Protein AF-A0A7C4GP57-F1 (afdb_monomer)

Mean predicted aligned error: 3.42 Å

Foldseek 3Di:
DDDDPWKDKFKFFWDDDPQVQLVQLPDVLQQVLCCVQVVARWDSGWTKTFTDPVRLCVLVVQVPDPARKRDDDPPAFIKGWWWKDKQNHFTWIWIGTPDPPDDSRMIIITGNDDCCVVVVDDGGDMIMMMTTD

Solvent-accessible surface area (backbone atoms only — not comparable to full-atom values): 7345 Å² total; per-residue (Å²): 116,66,76,52,104,55,36,44,53,40,45,23,28,28,45,87,74,93,59,59,55,28,55,53,47,61,35,69,74,50,36,51,48,39,32,72,75,72,70,44,64,59,32,80,36,52,51,37,26,41,40,38,82,86,38,30,66,50,49,59,54,58,70,75,42,84,64,45,75,44,84,54,58,94,97,52,63,40,34,37,32,29,52,24,29,44,71,86,73,45,66,35,28,38,46,46,69,62,47,89,89,57,67,66,42,58,48,33,34,38,23,64,52,60,62,44,75,77,68,71,57,52,72,67,42,76,49,47,38,41,36,42,104

Secondary structure (DSSP, 8-state):
--EETTEEEEEEEEE---SHHHHHHHSHHHHHHHHHHHSS---SS-EEEEEPGGGTHHHHHHHHS--EEEPPPTT---EEEEEEEETTTEEEEEEEE--TT--TTEEEEE-SS-HHHHHT--TT-EEEEEEE-

Sequence (133 aa):
MQLTENQVIVKGRVFSGEGKGRLFVNIPWAMKQFVEKLGFKPYPGTLNIRLLPEHRVTVEILENHRGIEIVPKEGFYPGKCFKATVSGRIKGAVVIPRVPSYPKDILEIIAPVNLRETLGLKDGDEIEITVLL

Nearest PDB structures (foldseek):
  5trd-assembly1_B  TM=9.066E-01  e=5.822E-12  Thermoplasma acidophilum DSM 1728
  2vbu-assembly1_A  TM=8.412E-01  e=3.126E-11  Methanocaldococcus jannaschii
  2oyn-assembly1_A-2  TM=8.264E-01  e=4.242E-10  Methanocaldococcus jannaschii DSM 2661
  4tko-assembly1_B  TM=3.450E-01  e=1.386E+00  Aquifex aeolicus VF5
  7oqy-assembly1_G  TM=2.286E-01  e=3.502E+00  Sulfolobus acidocaldarius DSM 639

pLDDT: mean 93.79, std 8.11, range [51.94, 98.62]

Radius of gyration: 13.61 Å; Cα contacts (8 Å, |Δi|>4): 269; chains: 1; bounding box: 36×27×35 Å

Structure (mmCIF, N/CA/C/O backbone):
data_AF-A0A7C4GP57-F1
#
_entry.id   AF-A0A7C4GP57-F1
#
loop_
_atom_site.group_PDB
_atom_site.id
_atom_site.type_symbol
_atom_site.label_atom_id
_atom_site.label_alt_id
_atom_site.label_comp_id
_atom_site.label_asym_id
_atom_site.label_entity_id
_atom_site.label_seq_id
_atom_site.pdbx_PDB_ins_code
_atom_site.Cartn_x
_atom_site.Cartn_y
_atom_site.Cartn_z
_atom_site.occupancy
_atom_site.B_iso_or_equiv
_atom_site.auth_seq_id
_atom_site.auth_comp_id
_atom_site.auth_asym_id
_atom_site.auth_atom_id
_atom_site.pdbx_PDB_model_num
ATOM 1 N N . MET A 1 1 ? -3.654 4.523 18.383 1.00 57.50 1 MET A N 1
ATOM 2 C CA . MET A 1 1 ? -3.333 3.331 17.567 1.00 57.50 1 MET A CA 1
ATOM 3 C C . MET A 1 1 ? -3.297 2.115 18.481 1.00 57.50 1 MET A C 1
ATOM 5 O O . MET A 1 1 ? -2.588 2.164 19.477 1.00 57.50 1 MET A O 1
ATOM 9 N N . GLN A 1 2 ? -4.077 1.071 18.193 1.00 51.94 2 GLN A N 1
ATOM 10 C CA . GLN A 1 2 ? -3.939 -0.216 18.882 1.00 51.94 2 GLN A CA 1
ATOM 11 C C . GLN A 1 2 ? -2.847 -1.023 18.175 1.00 51.94 2 GLN A C 1
ATOM 13 O O . GLN A 1 2 ? -2.947 -1.278 16.975 1.00 51.94 2 GLN A O 1
ATOM 18 N N . LEU A 1 3 ? -1.795 -1.365 18.915 1.00 53.06 3 LEU A N 1
ATOM 19 C CA . LEU A 1 3 ? -0.787 -2.337 18.512 1.00 53.06 3 LEU A CA 1
ATOM 20 C C . LEU A 1 3 ? -1.219 -3.683 19.098 1.00 53.06 3 LEU A C 1
ATOM 22 O O . LEU A 1 3 ? -1.425 -3.795 20.302 1.00 53.06 3 LEU A O 1
ATOM 26 N N . THR A 1 4 ? -1.375 -4.689 18.250 1.00 57.47 4 THR A N 1
ATOM 27 C CA . THR A 1 4 ? -1.372 -6.098 18.684 1.00 57.47 4 THR A CA 1
ATOM 28 C C . THR A 1 4 ? -0.135 -6.727 18.059 1.00 57.47 4 THR A C 1
ATOM 30 O O . THR A 1 4 ? 0.317 -6.207 17.042 1.00 57.47 4 THR A O 1
ATOM 33 N N . GLU A 1 5 ? 0.434 -7.775 18.656 1.00 66.81 5 GLU A N 1
ATOM 34 C CA . GLU A 1 5 ? 1.831 -8.208 18.439 1.00 66.81 5 GLU A CA 1
ATOM 35 C C . GLU A 1 5 ? 2.308 -8.310 16.970 1.00 66.81 5 GLU A C 1
ATOM 37 O O . GLU A 1 5 ? 3.505 -8.195 16.750 1.00 66.81 5 GLU A O 1
ATOM 42 N N . ASN A 1 6 ? 1.417 -8.410 15.967 1.00 86.38 6 ASN A N 1
ATOM 43 C CA . ASN A 1 6 ? 1.767 -8.445 14.537 1.00 86.38 6 ASN A CA 1
ATOM 44 C C . ASN A 1 6 ? 0.965 -7.499 13.607 1.00 86.38 6 ASN A C 1
ATOM 46 O O . ASN A 1 6 ? 0.992 -7.686 12.392 1.00 86.38 6 ASN A O 1
ATOM 50 N N . GLN A 1 7 ? 0.210 -6.510 14.101 1.00 92.94 7 GLN A N 1
ATOM 51 C CA . GLN A 1 7 ? -0.547 -5.605 13.212 1.00 92.94 7 GLN A CA 1
ATOM 52 C C . GLN A 1 7 ? -0.766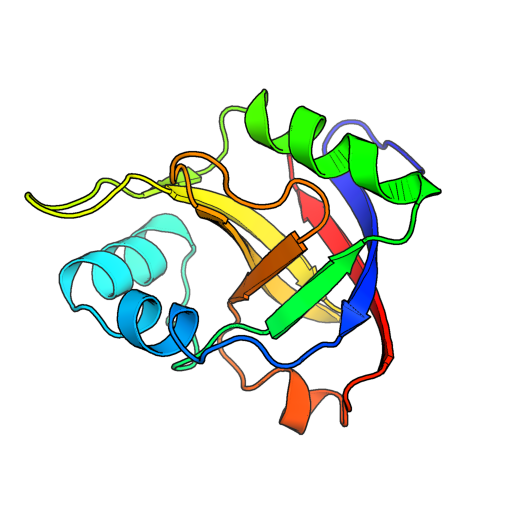 -4.203 13.784 1.00 92.94 7 GLN A C 1
ATOM 54 O O . GLN A 1 7 ? -0.826 -3.997 14.999 1.00 92.94 7 GLN A O 1
ATOM 59 N N . VAL A 1 8 ? -0.976 -3.253 12.873 1.00 95.19 8 VAL A N 1
ATOM 60 C CA . VAL A 1 8 ? -1.327 -1.860 13.164 1.00 95.19 8 VAL A CA 1
ATOM 61 C C . VAL A 1 8 ? -2.627 -1.483 12.467 1.00 95.19 8 VAL A C 1
ATOM 63 O O . VAL A 1 8 ? -2.869 -1.863 11.322 1.00 95.19 8 VAL A O 1
ATOM 66 N N . ILE A 1 9 ? -3.471 -0.717 13.152 1.00 96.25 9 ILE A N 1
ATOM 67 C CA . ILE A 1 9 ? -4.703 -0.169 12.576 1.00 96.25 9 ILE A CA 1
ATOM 68 C C . ILE A 1 9 ? -4.504 1.321 12.332 1.00 96.25 9 ILE A C 1
ATOM 70 O O . ILE A 1 9 ? -4.130 2.068 13.246 1.00 96.25 9 ILE A O 1
ATOM 74 N N . VAL A 1 10 ? -4.774 1.747 11.101 1.00 96.75 10 VAL A N 1
ATOM 75 C CA . VAL A 1 10 ? -4.698 3.146 10.689 1.00 96.75 10 VAL A CA 1
ATOM 76 C C . VAL A 1 10 ? -6.003 3.636 10.111 1.00 96.75 10 VAL A C 1
ATOM 78 O O . VAL A 1 10 ? -6.735 2.886 9.469 1.00 96.75 10 VAL A O 1
ATOM 81 N N . LYS A 1 11 ? -6.243 4.930 10.295 1.00 98.12 11 LYS A N 1
ATOM 82 C CA . LYS A 1 11 ? -7.317 5.653 9.634 1.00 98.12 11 LYS A CA 1
ATOM 83 C C . LYS A 1 11 ? -6.756 6.782 8.791 1.00 98.12 11 LYS A C 1
ATOM 85 O O . LYS A 1 11 ? -5.763 7.422 9.149 1.00 98.12 11 LYS A O 1
ATOM 90 N N . GLY A 1 12 ? -7.402 7.026 7.663 1.00 98.19 12 GLY A N 1
ATOM 91 C CA . GLY A 1 12 ? -7.041 8.105 6.760 1.00 98.19 12 GLY A CA 1
ATOM 92 C C . GLY A 1 12 ? -8.201 8.505 5.871 1.00 98.19 12 GLY A C 1
ATOM 93 O O . GLY A 1 12 ? -9.207 7.806 5.788 1.00 98.19 12 GLY A O 1
ATOM 94 N N . ARG A 1 13 ? -8.046 9.644 5.203 1.00 98.62 13 ARG A N 1
ATOM 95 C CA . ARG A 1 13 ? -9.021 10.166 4.249 1.00 98.62 13 ARG A CA 1
ATOM 96 C C . ARG A 1 13 ? -8.604 9.832 2.832 1.00 98.62 13 ARG A C 1
ATOM 98 O O . ARG A 1 13 ? -7.463 10.092 2.445 1.00 98.62 13 ARG A O 1
ATOM 105 N N . VAL A 1 14 ? -9.530 9.276 2.067 1.00 98.62 14 VAL A N 1
ATOM 106 C CA . VAL A 1 14 ? -9.344 8.971 0.651 1.00 98.62 14 VAL A CA 1
ATOM 107 C C . VAL A 1 14 ? -9.086 10.264 -0.120 1.00 98.62 14 VAL A C 1
ATOM 109 O O . VAL A 1 14 ? -9.734 11.281 0.122 1.00 98.62 14 VAL A O 1
ATOM 112 N N . PHE A 1 15 ? -8.141 10.238 -1.057 1.00 98.19 15 PHE A N 1
ATOM 113 C CA . PHE A 1 15 ? -7.905 11.362 -1.961 1.00 98.19 15 PHE A CA 1
ATOM 114 C C . PHE A 1 15 ? -7.440 10.890 -3.342 1.00 98.19 15 PHE A C 1
ATOM 116 O O . PHE A 1 15 ? -6.898 9.791 -3.505 1.00 98.19 15 PHE A O 1
ATOM 123 N N . SER A 1 16 ? -7.661 11.713 -4.362 1.00 96.44 16 SER A N 1
ATOM 124 C CA . SER A 1 16 ? -7.148 11.475 -5.710 1.00 96.44 16 SER A CA 1
ATOM 125 C C . SER A 1 16 ? -5.692 11.927 -5.818 1.00 96.44 16 SER A C 1
ATOM 127 O O . SER A 1 16 ? -5.365 13.074 -5.528 1.00 96.44 16 SER A O 1
ATOM 129 N N . GLY A 1 17 ? -4.802 11.019 -6.227 1.00 90.62 17 GLY A N 1
ATOM 130 C CA . GLY A 1 17 ? -3.420 11.367 -6.575 1.00 90.62 17 GLY A CA 1
ATOM 131 C C . GLY A 1 17 ? -3.258 11.694 -8.061 1.00 90.62 17 GLY A C 1
ATOM 132 O O . GLY A 1 17 ? -4.215 11.688 -8.826 1.00 90.62 17 GLY A O 1
ATOM 133 N N . GLU A 1 18 ? -2.014 11.864 -8.505 1.00 88.62 18 GLU A N 1
ATOM 134 C CA . GLU A 1 18 ? -1.664 12.174 -9.906 1.00 88.62 18 GLU A CA 1
ATOM 135 C C . GLU A 1 18 ? -1.800 10.977 -10.877 1.00 88.62 18 GLU A C 1
ATOM 137 O O . GLU A 1 18 ? -1.292 11.006 -11.994 1.00 88.62 18 GLU A O 1
ATOM 142 N N . GLY A 1 19 ? -2.401 9.863 -10.448 1.00 83.88 19 GLY A N 1
ATOM 143 C CA . GLY A 1 19 ? -2.548 8.650 -11.266 1.00 83.88 19 GLY A CA 1
ATOM 144 C C . GLY A 1 19 ? -1.266 7.825 -11.469 1.00 83.88 19 GLY A C 1
ATOM 145 O O . GLY A 1 19 ? -1.317 6.768 -12.097 1.00 83.88 19 GLY A O 1
ATOM 146 N N . LYS A 1 20 ? -0.128 8.238 -10.896 1.00 83.81 20 LYS A N 1
ATOM 147 C CA . LYS A 1 20 ? 1.169 7.541 -11.017 1.00 83.81 20 LYS A CA 1
ATOM 148 C C . LYS A 1 20 ? 1.150 6.101 -10.483 1.00 83.81 20 LYS A C 1
ATOM 150 O O . LYS A 1 20 ? 1.738 5.221 -11.110 1.00 83.81 20 LYS A O 1
ATOM 155 N N . GLY A 1 21 ? 0.418 5.832 -9.398 1.00 83.31 21 GLY A N 1
ATOM 156 C CA . GLY A 1 21 ? 0.280 4.480 -8.835 1.00 83.31 21 GLY A CA 1
ATOM 157 C C . GLY A 1 21 ? -0.296 3.471 -9.838 1.00 83.31 21 GLY A C 1
ATOM 158 O O . GLY A 1 21 ? 0.183 2.343 -9.940 1.00 83.31 21 GLY A O 1
ATOM 159 N N . ARG A 1 22 ? -1.242 3.898 -10.689 1.00 88.50 22 ARG A N 1
ATOM 160 C CA . ARG A 1 22 ? -1.790 3.061 -11.771 1.00 88.50 22 ARG A CA 1
ATOM 161 C C . ARG A 1 22 ? -0.726 2.657 -12.785 1.00 88.50 22 ARG A C 1
ATOM 163 O O . ARG A 1 22 ? -0.762 1.524 -13.260 1.00 88.50 22 ARG A O 1
ATOM 170 N N . LEU A 1 23 ? 0.193 3.560 -13.130 1.00 86.75 23 LEU A N 1
ATOM 171 C CA . LEU A 1 23 ? 1.281 3.240 -14.053 1.00 86.75 23 LEU A CA 1
ATOM 172 C C . LEU A 1 23 ? 2.161 2.151 -13.448 1.00 86.75 23 LEU A C 1
ATOM 174 O O . LEU A 1 23 ? 2.322 1.111 -14.075 1.00 86.75 23 LEU A O 1
ATOM 178 N N . PHE A 1 24 ? 2.629 2.345 -12.211 1.00 89.25 24 PHE A N 1
ATOM 179 C CA . PHE A 1 24 ? 3.502 1.398 -11.514 1.00 89.25 24 PHE A CA 1
ATOM 180 C C . PHE A 1 24 ? 2.888 0.001 -11.383 1.00 89.25 24 PHE A C 1
ATOM 182 O O . PHE A 1 24 ? 3.531 -0.986 -11.739 1.00 89.25 24 PHE A O 1
ATOM 189 N N . VAL A 1 25 ? 1.626 -0.082 -10.943 1.00 92.75 25 VAL A N 1
ATOM 190 C CA . VAL A 1 25 ? 0.925 -1.363 -10.762 1.00 92.75 25 VAL A CA 1
ATOM 191 C C . VAL A 1 25 ? 0.856 -2.165 -12.062 1.00 92.75 25 VAL A C 1
ATOM 193 O O . VAL A 1 25 ? 0.981 -3.385 -12.032 1.00 92.75 25 VAL A O 1
ATOM 196 N N . ASN A 1 26 ? 0.715 -1.496 -13.208 1.00 92.88 26 ASN A N 1
ATOM 197 C CA . ASN A 1 26 ? 0.610 -2.152 -14.511 1.00 92.88 26 ASN A CA 1
ATOM 198 C C . ASN A 1 26 ? 1.953 -2.496 -15.162 1.00 92.88 26 ASN A C 1
ATOM 200 O O . ASN A 1 26 ? 1.958 -3.167 -16.196 1.00 92.88 26 ASN A O 1
ATOM 204 N N . ILE A 1 27 ? 3.091 -2.075 -14.600 1.00 94.19 27 ILE A N 1
ATOM 205 C CA . ILE A 1 27 ? 4.383 -2.425 -15.188 1.00 94.19 27 ILE A CA 1
ATOM 206 C C . ILE A 1 27 ? 4.582 -3.946 -15.066 1.00 94.19 27 ILE A C 1
ATOM 208 O O . ILE A 1 27 ? 4.526 -4.467 -13.950 1.00 94.19 27 ILE A O 1
ATOM 212 N N . PRO A 1 28 ? 4.874 -4.683 -16.161 1.00 96.31 28 PRO A N 1
ATOM 213 C CA . PRO A 1 28 ? 4.898 -6.149 -16.139 1.00 96.31 28 PRO A CA 1
ATOM 214 C C . PRO A 1 28 ? 5.800 -6.763 -15.061 1.00 96.31 28 PRO A C 1
ATOM 216 O O . PRO A 1 28 ? 5.436 -7.76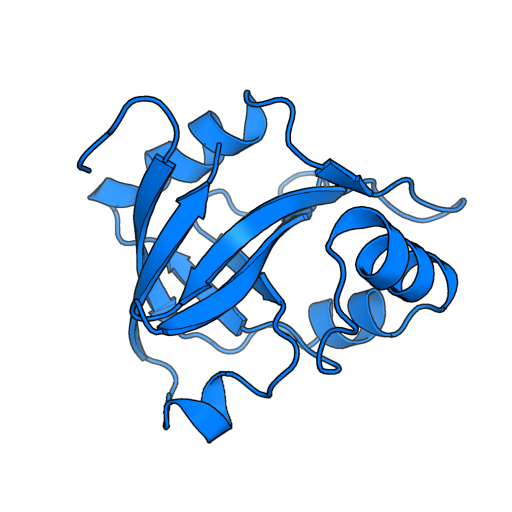0 -14.439 1.00 96.31 28 PRO A O 1
ATOM 219 N N . TRP A 1 29 ? 6.964 -6.158 -14.798 1.00 96.50 29 TRP A N 1
ATOM 220 C CA . TRP A 1 29 ? 7.890 -6.651 -13.775 1.00 96.50 29 TRP A CA 1
ATOM 221 C C . TRP A 1 29 ? 7.389 -6.408 -12.343 1.00 96.50 29 TRP A C 1
ATOM 223 O O . TRP A 1 29 ? 7.666 -7.219 -11.460 1.00 96.50 29 TRP A O 1
ATOM 233 N N . ALA A 1 30 ? 6.650 -5.319 -12.110 1.00 96.12 30 ALA A N 1
ATOM 234 C CA . ALA A 1 30 ? 6.064 -5.006 -10.810 1.00 96.12 30 ALA A CA 1
ATOM 235 C C . ALA A 1 30 ? 4.837 -5.894 -10.567 1.00 96.12 30 ALA A C 1
ATOM 237 O O . ALA A 1 30 ? 4.762 -6.576 -9.549 1.00 96.12 30 ALA A O 1
ATOM 238 N N . MET A 1 31 ? 3.948 -5.989 -11.564 1.00 96.75 31 MET A N 1
ATOM 239 C CA . MET A 1 31 ? 2.788 -6.886 -11.577 1.00 96.75 31 MET A CA 1
ATOM 240 C C . MET A 1 31 ? 3.173 -8.334 -11.252 1.00 96.75 31 MET A C 1
ATOM 242 O O . MET A 1 31 ? 2.547 -8.956 -10.395 1.00 96.75 31 MET A O 1
ATOM 246 N N . LYS A 1 32 ? 4.237 -8.859 -11.878 1.00 98.00 32 LYS A N 1
ATOM 247 C CA . LYS A 1 32 ? 4.748 -10.206 -11.588 1.00 98.00 32 LYS A CA 1
ATOM 248 C C . LYS A 1 32 ? 5.102 -10.375 -10.105 1.00 98.00 32 LYS A C 1
ATOM 250 O O . LYS A 1 32 ? 4.667 -11.339 -9.484 1.00 98.00 32 LYS A O 1
ATOM 255 N N . GLN A 1 33 ? 5.817 -9.411 -9.521 1.00 98.12 33 GLN A N 1
ATOM 256 C CA . GLN A 1 33 ? 6.174 -9.454 -8.102 1.00 98.12 33 GLN A CA 1
ATOM 257 C C . GLN A 1 33 ? 4.962 -9.332 -7.179 1.00 98.12 33 GLN A C 1
ATOM 259 O O . GLN A 1 33 ? 4.937 -10.000 -6.150 1.00 98.12 33 GLN A O 1
ATOM 264 N N . PHE A 1 34 ? 3.952 -8.530 -7.524 1.00 97.88 34 PHE A N 1
ATOM 265 C CA . PHE A 1 34 ? 2.721 -8.473 -6.733 1.00 97.88 34 PHE A CA 1
ATOM 266 C C . PHE A 1 34 ? 2.005 -9.820 -6.718 1.00 97.88 34 PHE A C 1
ATOM 268 O O . PHE A 1 34 ? 1.662 -10.311 -5.646 1.00 97.88 34 PHE A O 1
ATOM 275 N N . VAL A 1 35 ? 1.858 -10.461 -7.879 1.00 98.06 35 VAL A N 1
ATOM 276 C CA . VAL A 1 35 ? 1.229 -11.783 -7.972 1.00 98.06 35 VAL A CA 1
ATOM 277 C C . VAL A 1 35 ? 2.015 -12.822 -7.171 1.00 98.06 35 VAL A C 1
ATOM 279 O O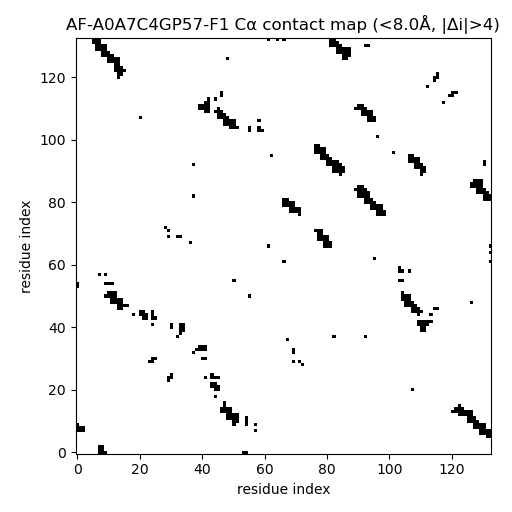 . VAL A 1 35 ? 1.432 -13.506 -6.334 1.00 98.06 35 VAL A O 1
ATOM 282 N N . GLU A 1 36 ? 3.332 -12.906 -7.370 1.00 98.25 36 GLU A N 1
ATOM 283 C CA . GLU A 1 36 ? 4.182 -13.916 -6.727 1.00 98.25 36 GLU A CA 1
ATOM 284 C C . GLU A 1 36 ? 4.329 -13.705 -5.213 1.00 98.25 36 GLU A C 1
ATOM 286 O O . GLU A 1 36 ? 4.275 -14.664 -4.447 1.00 98.25 36 GLU A O 1
ATOM 291 N N . LYS A 1 37 ? 4.513 -12.45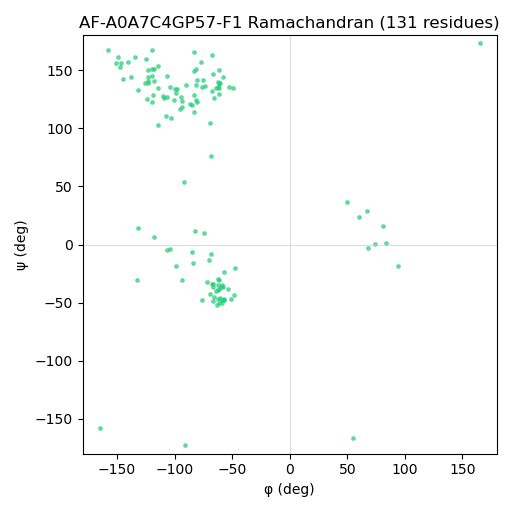8 -4.762 1.00 98.19 37 LYS A N 1
ATOM 292 C CA . LYS A 1 37 ? 4.848 -12.154 -3.361 1.00 98.19 37 LYS A CA 1
ATOM 293 C C . LYS A 1 37 ? 3.629 -11.842 -2.495 1.00 98.19 37 LYS A C 1
ATOM 295 O O . LYS A 1 37 ? 3.653 -12.104 -1.293 1.00 98.19 37 LYS A O 1
ATOM 300 N N . LEU A 1 38 ? 2.571 -11.268 -3.073 1.00 97.44 38 LEU A N 1
ATOM 301 C CA . LEU A 1 38 ? 1.344 -10.923 -2.340 1.00 97.44 38 LEU A CA 1
ATOM 302 C C . LEU A 1 38 ? 0.242 -11.970 -2.517 1.00 97.44 38 LEU A C 1
ATOM 304 O O . LEU A 1 38 ? -0.660 -12.033 -1.680 1.00 97.44 38 LEU A O 1
ATOM 308 N N . GLY A 1 39 ? 0.334 -12.812 -3.551 1.00 97.62 39 GLY A N 1
ATOM 309 C CA . GLY A 1 39 ? -0.616 -13.891 -3.819 1.00 97.62 39 GLY A CA 1
ATOM 310 C C . GLY A 1 39 ? -1.899 -13.434 -4.515 1.00 97.62 39 GLY A C 1
ATOM 311 O O . GLY A 1 39 ? -2.887 -14.163 -4.500 1.00 97.62 39 GLY A O 1
ATOM 312 N N . PHE A 1 40 ? -1.920 -12.233 -5.101 1.00 98.00 40 PHE A N 1
ATOM 313 C CA . PHE A 1 40 ? -3.062 -11.745 -5.874 1.00 98.00 40 PHE A CA 1
ATOM 314 C C . PHE A 1 40 ? -2.629 -10.827 -7.019 1.00 98.00 40 PHE A C 1
ATOM 316 O O . PHE A 1 40 ? -1.612 -10.139 -6.941 1.00 98.00 40 PHE A O 1
ATOM 323 N N . LYS A 1 41 ? -3.444 -10.783 -8.077 1.00 97.94 41 LYS A N 1
ATOM 324 C CA . LYS A 1 41 ? -3.312 -9.799 -9.155 1.00 97.94 41 LYS A CA 1
ATOM 325 C C . LYS A 1 41 ? -4.007 -8.500 -8.733 1.00 97.94 41 LYS A C 1
ATOM 327 O O . LYS A 1 41 ? -5.226 -8.529 -8.570 1.00 97.94 41 LYS A O 1
ATOM 332 N N . PRO A 1 42 ? -3.292 -7.380 -8.537 1.00 97.88 42 PRO A N 1
ATOM 333 C CA . PRO A 1 42 ? -3.928 -6.113 -8.200 1.00 97.88 42 PRO A CA 1
ATOM 334 C C . PRO A 1 42 ? -4.777 -5.571 -9.359 1.00 97.88 42 PRO A C 1
ATOM 336 O O . PRO A 1 42 ? -4.432 -5.715 -10.535 1.00 97.88 42 PRO A O 1
ATOM 339 N N . TYR A 1 43 ? -5.871 -4.900 -9.008 1.00 97.25 43 TYR A N 1
ATOM 340 C CA . TYR A 1 43 ? -6.599 -4.001 -9.893 1.00 97.25 43 TYR A CA 1
ATOM 341 C C . TYR A 1 43 ? -5.651 -2.891 -10.392 1.00 97.25 43 TYR A C 1
ATOM 343 O O . TYR A 1 43 ? -4.789 -2.451 -9.628 1.00 97.25 43 TYR A O 1
ATOM 351 N N . PRO A 1 44 ? -5.775 -2.417 -11.647 1.00 94.31 44 PRO A N 1
ATOM 352 C CA . PRO A 1 44 ? -4.911 -1.386 -12.224 1.00 94.31 44 PRO A CA 1
ATOM 353 C C . PRO A 1 44 ? -5.120 0.001 -11.587 1.00 94.31 44 PRO A C 1
ATOM 355 O O . PRO A 1 44 ? -5.714 0.896 -12.189 1.00 94.31 44 PRO A O 1
ATOM 358 N N . GLY A 1 45 ? -4.593 0.201 -10.381 1.00 94.25 45 GLY A N 1
ATOM 359 C CA . GLY A 1 45 ? -4.661 1.454 -9.638 1.00 94.25 45 GLY A CA 1
ATOM 360 C C . GLY A 1 45 ? -4.295 1.282 -8.166 1.00 94.25 45 GLY A C 1
ATOM 361 O O . GLY A 1 45 ? -4.122 0.168 -7.678 1.00 94.25 45 GLY A O 1
ATOM 362 N N . THR A 1 46 ? -4.210 2.406 -7.465 1.00 96.81 46 THR A N 1
ATOM 363 C CA . THR A 1 46 ? -4.032 2.466 -6.013 1.00 96.81 46 THR A CA 1
ATOM 364 C C . THR A 1 46 ? -5.172 3.271 -5.398 1.00 96.81 46 THR A C 1
ATOM 366 O O . THR A 1 46 ? -5.657 4.240 -5.988 1.00 96.81 46 THR A O 1
ATOM 369 N N . LEU A 1 47 ? -5.615 2.877 -4.206 1.00 97.88 47 LEU A N 1
ATOM 370 C CA . LEU A 1 47 ? -6.373 3.761 -3.330 1.00 97.88 47 LEU A CA 1
ATOM 371 C C . LEU A 1 47 ? -5.366 4.552 -2.502 1.00 97.88 47 LEU A C 1
ATOM 373 O O . LEU A 1 47 ? -4.582 3.953 -1.771 1.00 97.88 47 LEU A O 1
ATOM 377 N N . ASN A 1 48 ? -5.396 5.875 -2.598 1.00 97.88 48 ASN A N 1
ATOM 378 C CA . ASN A 1 48 ? -4.530 6.718 -1.788 1.00 97.88 48 ASN A CA 1
ATOM 379 C C . ASN A 1 48 ? -5.310 7.212 -0.574 1.00 97.88 48 ASN A C 1
ATOM 381 O O . ASN A 1 48 ? -6.440 7.693 -0.712 1.00 97.88 48 ASN A O 1
ATOM 385 N N . ILE A 1 49 ? -4.692 7.121 0.598 1.00 97.81 49 ILE A N 1
ATOM 386 C CA . ILE A 1 49 ? -5.227 7.694 1.829 1.00 97.81 49 ILE A CA 1
ATOM 387 C C . ILE A 1 49 ? -4.209 8.647 2.432 1.00 97.81 49 ILE A C 1
ATOM 389 O O . ILE A 1 49 ? -3.013 8.357 2.458 1.00 97.81 49 ILE A O 1
ATOM 393 N N . ARG A 1 50 ? -4.689 9.782 2.931 1.00 97.94 50 ARG A N 1
ATOM 394 C CA . ARG A 1 50 ? -3.914 10.666 3.793 1.00 97.94 50 ARG A CA 1
ATOM 395 C C . ARG A 1 50 ? -4.238 10.321 5.237 1.00 97.94 50 ARG A C 1
ATOM 397 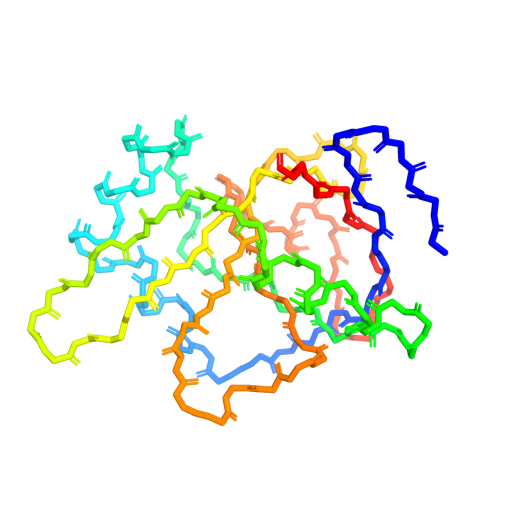O O . ARG A 1 50 ? -5.389 10.438 5.654 1.00 97.94 50 ARG A O 1
ATOM 404 N N . LEU A 1 51 ? -3.240 9.865 5.979 1.00 97.88 51 LEU A N 1
ATOM 405 C CA . LEU A 1 51 ? -3.371 9.445 7.367 1.00 97.88 51 LEU A CA 1
ATOM 406 C C . LEU A 1 51 ? -3.863 10.597 8.245 1.00 97.88 51 LEU A C 1
ATOM 408 O O . LEU A 1 51 ? -3.400 11.739 8.117 1.00 97.88 51 LEU A O 1
ATOM 412 N N . LEU A 1 52 ? -4.776 10.279 9.167 1.00 97.75 52 LEU A N 1
ATOM 413 C CA . LEU A 1 52 ? -5.136 11.207 10.237 1.00 97.75 52 LEU A CA 1
ATOM 414 C C . LEU A 1 52 ? -3.893 11.499 11.106 1.00 97.75 52 LEU A C 1
ATOM 416 O O . LEU A 1 52 ? -3.010 10.637 11.197 1.00 97.75 52 LEU A O 1
ATOM 420 N N . PRO A 1 53 ? -3.780 12.695 11.717 1.00 96.19 53 PRO A N 1
ATOM 421 C CA . PRO A 1 53 ? -2.577 13.123 12.437 1.00 96.19 53 PRO A CA 1
ATOM 422 C C . PRO A 1 53 ? -2.027 12.092 13.434 1.00 96.19 53 PRO A C 1
ATOM 424 O O . PRO A 1 53 ? -0.828 11.821 13.441 1.00 96.19 53 PRO A O 1
ATOM 427 N N . GLU A 1 54 ? -2.903 11.459 14.207 1.00 95.12 54 GLU A N 1
ATOM 428 C CA . GLU A 1 54 ? -2.597 10.458 15.231 1.00 95.12 54 GLU A CA 1
ATOM 429 C C . GLU A 1 54 ? -2.096 9.110 14.677 1.00 95.12 54 GLU A C 1
ATOM 431 O O . GLU A 1 54 ? -1.569 8.288 15.428 1.00 95.12 54 GLU A O 1
ATOM 436 N N . HIS A 1 55 ? -2.236 8.877 13.369 1.00 95.50 55 HIS A N 1
ATOM 437 C CA . HIS A 1 55 ? -1.802 7.657 12.684 1.00 95.50 55 HIS A CA 1
ATOM 438 C C . HIS A 1 55 ? -0.544 7.853 11.825 1.00 95.50 55 HIS A C 1
ATOM 440 O O . HIS A 1 55 ? -0.012 6.881 11.296 1.00 95.50 55 HIS A O 1
ATOM 446 N N . ARG A 1 56 ? -0.015 9.078 11.697 1.00 93.50 56 ARG A N 1
ATOM 447 C CA . ARG A 1 56 ? 1.158 9.362 10.842 1.00 93.50 56 ARG A CA 1
ATOM 448 C C . ARG A 1 56 ? 2.423 8.608 11.258 1.00 93.50 56 ARG A C 1
ATOM 450 O O . ARG A 1 56 ? 3.204 8.218 10.396 1.00 93.50 56 ARG A O 1
ATOM 457 N N . VAL A 1 57 ? 2.586 8.325 12.555 1.00 92.31 57 VAL A N 1
ATOM 458 C CA . VAL A 1 57 ? 3.705 7.518 13.086 1.00 92.31 57 VAL A CA 1
ATOM 459 C C . VAL A 1 57 ? 3.777 6.121 12.456 1.00 92.31 57 VAL A C 1
ATOM 461 O O . VAL A 1 57 ? 4.843 5.515 12.396 1.00 92.31 57 VAL A O 1
ATOM 464 N N . THR A 1 58 ? 2.663 5.605 11.927 1.00 91.81 58 THR A N 1
ATOM 465 C CA . THR A 1 58 ? 2.638 4.289 11.290 1.00 91.81 58 THR A CA 1
ATOM 466 C C . THR A 1 58 ? 3.542 4.207 10.064 1.00 91.81 58 THR A C 1
ATOM 468 O O . THR A 1 58 ? 4.091 3.139 9.813 1.00 91.81 58 THR A O 1
ATOM 471 N N . VAL A 1 59 ? 3.765 5.302 9.328 1.00 92.25 59 VAL A N 1
ATOM 472 C CA . VAL A 1 59 ? 4.689 5.272 8.181 1.00 92.25 59 VAL A CA 1
ATOM 473 C C . VAL A 1 59 ? 6.098 4.902 8.635 1.00 92.25 59 VAL A C 1
ATOM 475 O O . VAL A 1 59 ? 6.695 3.997 8.065 1.00 92.25 59 VAL A O 1
ATOM 478 N N . GLU A 1 60 ? 6.588 5.512 9.713 1.00 91.06 60 GLU A N 1
ATOM 479 C CA . GLU A 1 60 ? 7.905 5.201 10.279 1.00 91.06 60 GLU A CA 1
ATOM 480 C C . GLU A 1 60 ? 7.984 3.758 10.803 1.00 91.06 60 GLU A C 1
ATOM 482 O O . GLU A 1 60 ? 8.974 3.060 10.581 1.00 91.06 60 GLU A O 1
ATOM 487 N N . ILE A 1 61 ? 6.916 3.266 11.441 1.00 92.38 61 ILE A N 1
ATOM 488 C CA . ILE A 1 61 ? 6.835 1.868 11.889 1.00 92.38 61 ILE A CA 1
ATOM 489 C C . ILE A 1 61 ? 6.990 0.924 10.692 1.00 92.38 61 ILE A C 1
ATOM 491 O O . ILE A 1 61 ? 7.829 0.025 10.722 1.00 92.38 61 ILE A O 1
ATOM 495 N N . LEU A 1 62 ? 6.227 1.141 9.621 1.00 93.31 62 LEU A N 1
ATOM 496 C CA . LEU A 1 62 ? 6.288 0.314 8.415 1.00 93.31 62 LEU A CA 1
ATOM 497 C C . LEU A 1 62 ? 7.631 0.469 7.671 1.00 93.31 62 LEU A C 1
ATOM 499 O O . LEU A 1 62 ? 8.161 -0.494 7.113 1.00 93.31 62 LEU A O 1
ATOM 503 N N . GLU A 1 63 ? 8.244 1.654 7.680 1.00 90.88 63 GLU A N 1
ATOM 504 C CA . GLU A 1 63 ? 9.583 1.866 7.119 1.00 90.88 63 GLU A CA 1
ATOM 505 C C . GLU A 1 63 ? 10.646 1.015 7.832 1.00 90.88 63 GLU A C 1
ATOM 507 O O . GLU A 1 63 ? 11.504 0.440 7.151 1.00 90.88 63 GLU A O 1
ATOM 512 N N . ASN A 1 64 ? 10.534 0.856 9.154 1.00 91.44 64 ASN A N 1
ATOM 513 C CA . ASN A 1 64 ? 11.467 0.091 9.987 1.00 91.44 64 ASN A CA 1
ATOM 5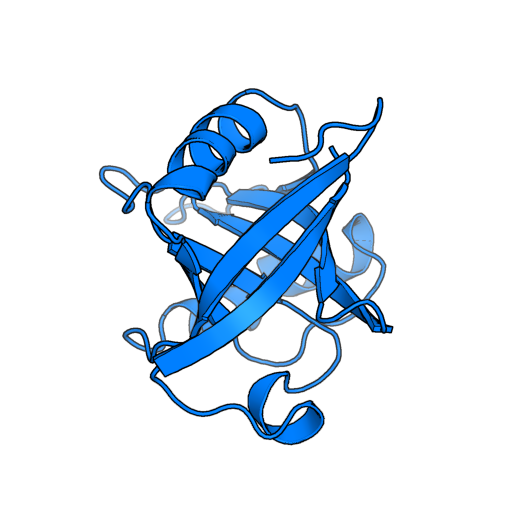14 C C . ASN A 1 64 ? 11.188 -1.425 10.032 1.00 91.44 64 ASN A C 1
ATOM 516 O O . ASN A 1 64 ? 12.073 -2.198 10.392 1.00 91.44 64 ASN A O 1
ATOM 520 N N . HIS A 1 65 ? 10.002 -1.882 9.623 1.00 93.44 65 HIS A N 1
ATOM 521 C CA . HIS A 1 65 ? 9.694 -3.316 9.516 1.00 93.44 65 HIS A CA 1
ATOM 522 C C . HIS A 1 65 ? 10.222 -3.925 8.217 1.00 93.44 65 HIS A C 1
ATOM 524 O O . HIS A 1 65 ? 10.304 -3.243 7.199 1.00 93.44 65 HIS A O 1
ATOM 530 N N . ARG A 1 66 ? 10.558 -5.223 8.198 1.00 91.50 66 ARG A N 1
ATOM 531 C CA . ARG A 1 66 ? 11.121 -5.879 6.998 1.00 91.50 66 ARG A CA 1
ATOM 532 C C . ARG A 1 66 ? 10.175 -5.777 5.793 1.00 91.50 66 ARG A C 1
ATOM 534 O O . ARG A 1 66 ? 10.613 -5.362 4.719 1.00 91.50 66 ARG A O 1
ATOM 541 N N . GLY A 1 67 ? 8.892 -6.086 5.998 1.00 94.88 67 GLY A N 1
ATOM 542 C CA . GLY A 1 67 ? 7.867 -6.113 4.954 1.00 94.88 67 GLY A CA 1
ATOM 543 C C . GLY A 1 67 ? 8.222 -7.017 3.766 1.00 94.88 67 GLY A C 1
ATOM 544 O O . GLY A 1 67 ? 9.146 -7.831 3.812 1.00 94.88 67 GLY A O 1
ATOM 545 N N . ILE A 1 68 ? 7.471 -6.863 2.679 1.00 97.44 68 ILE A N 1
ATOM 546 C CA . ILE A 1 68 ? 7.660 -7.585 1.418 1.00 97.44 68 ILE A CA 1
ATOM 547 C C . ILE A 1 68 ? 8.324 -6.640 0.421 1.00 97.44 68 ILE A C 1
ATOM 549 O O . ILE A 1 68 ? 7.708 -5.691 -0.059 1.00 97.44 68 ILE A O 1
ATOM 553 N N . GLU A 1 69 ? 9.587 -6.885 0.100 1.00 97.06 69 GLU A N 1
ATOM 554 C CA . GLU A 1 69 ? 10.339 -6.026 -0.812 1.00 97.06 69 GLU A CA 1
ATOM 555 C C . GLU A 1 69 ? 9.904 -6.204 -2.274 1.00 97.06 69 GLU A C 1
ATOM 557 O O . GLU A 1 69 ? 9.755 -7.328 -2.763 1.00 97.06 69 GLU A O 1
ATOM 562 N N . ILE A 1 70 ? 9.752 -5.087 -2.987 1.00 96.69 70 ILE A N 1
ATOM 563 C CA . ILE A 1 70 ? 9.544 -5.019 -4.434 1.00 96.69 70 ILE A CA 1
ATOM 564 C C . ILE A 1 70 ? 10.835 -4.506 -5.065 1.00 96.69 70 ILE A C 1
ATOM 566 O O . ILE A 1 70 ? 11.211 -3.345 -4.893 1.00 96.69 70 ILE A O 1
ATOM 570 N N . VAL A 1 71 ? 11.513 -5.396 -5.788 1.00 96.38 71 VAL A N 1
ATOM 571 C CA . VAL A 1 71 ? 12.820 -5.127 -6.391 1.00 96.38 71 VAL A CA 1
ATOM 572 C C . VAL A 1 71 ? 12.613 -4.340 -7.686 1.00 96.38 71 VAL A C 1
ATOM 574 O O . VAL A 1 71 ? 11.885 -4.823 -8.558 1.00 96.38 71 VAL A O 1
ATOM 577 N N . PRO A 1 72 ? 13.206 -3.148 -7.837 1.00 95.31 72 PRO A N 1
ATOM 578 C CA . PRO A 1 72 ? 13.020 -2.332 -9.024 1.00 95.31 72 PRO A CA 1
ATOM 579 C C . PRO A 1 72 ? 13.849 -2.852 -10.202 1.00 95.31 72 PRO A C 1
ATOM 581 O O . PRO A 1 72 ? 14.875 -3.509 -10.023 1.00 95.31 72 PRO A O 1
ATOM 584 N N . LYS A 1 73 ? 13.426 -2.507 -11.421 1.00 94.56 73 LYS A N 1
ATOM 585 C CA . LYS A 1 73 ? 14.328 -2.489 -12.582 1.00 94.56 73 LYS A CA 1
ATOM 586 C C . LYS A 1 73 ? 15.110 -1.173 -12.631 1.00 94.56 73 LYS A C 1
ATOM 588 O O . LYS A 1 73 ? 14.745 -0.208 -11.963 1.00 94.56 73 LYS A O 1
ATOM 593 N N . GLU A 1 74 ? 16.159 -1.137 -13.447 1.00 93.19 74 GLU A N 1
ATOM 594 C CA . GLU A 1 74 ? 16.920 0.082 -13.733 1.00 93.19 74 GLU A CA 1
ATOM 595 C C . GLU A 1 74 ? 15.988 1.250 -14.102 1.00 93.19 74 GLU A C 1
ATOM 597 O O . GLU A 1 74 ? 15.017 1.073 -14.842 1.00 93.19 74 GLU A O 1
ATOM 602 N N . GLY A 1 75 ? 16.251 2.424 -13.524 1.00 90.94 75 GLY A N 1
ATOM 603 C CA . GLY A 1 75 ? 15.407 3.613 -13.673 1.00 90.94 75 GLY A CA 1
ATOM 604 C C . GLY A 1 75 ? 14.201 3.693 -12.725 1.00 90.94 75 GLY A C 1
ATOM 605 O O . GLY A 1 75 ? 13.454 4.666 -12.797 1.00 90.94 75 GLY A O 1
ATOM 606 N N . PHE A 1 76 ? 14.003 2.721 -11.822 1.00 92.00 76 PHE A N 1
ATOM 607 C CA . PHE A 1 76 ? 12.921 2.732 -10.830 1.00 92.00 76 PHE A CA 1
ATOM 608 C C . PHE A 1 76 ? 13.445 2.711 -9.390 1.00 92.00 76 PHE A C 1
ATOM 610 O O . PHE A 1 76 ? 14.489 2.136 -9.091 1.00 92.00 76 PHE A O 1
ATOM 617 N N . TYR A 1 77 ? 12.672 3.300 -8.476 1.00 92.19 77 TYR A N 1
ATOM 618 C CA . TYR A 1 77 ? 12.916 3.197 -7.037 1.00 92.19 77 TYR A CA 1
ATOM 619 C C . TYR A 1 77 ? 12.330 1.897 -6.467 1.00 92.19 77 TYR A C 1
ATOM 621 O O . TYR A 1 77 ? 11.302 1.422 -6.963 1.00 92.19 77 TYR A O 1
ATOM 629 N N . PRO A 1 78 ? 12.943 1.321 -5.416 1.00 92.75 78 PRO A N 1
ATOM 630 C CA . PRO A 1 78 ? 12.390 0.156 -4.742 1.00 92.75 78 PRO A CA 1
ATOM 631 C C . PRO A 1 78 ? 11.087 0.496 -4.011 1.00 92.75 78 PRO A C 1
ATOM 633 O O . PRO A 1 78 ? 10.782 1.654 -3.717 1.00 92.75 78 PRO A O 1
ATOM 636 N N . GLY A 1 79 ? 10.331 -0.541 -3.666 1.00 93.25 79 GLY A N 1
ATOM 637 C CA . GLY A 1 79 ? 9.128 -0.421 -2.849 1.00 93.25 79 GLY A CA 1
ATOM 638 C C . GLY A 1 79 ? 9.089 -1.477 -1.756 1.00 93.25 79 GLY A C 1
ATOM 639 O O . GLY A 1 79 ? 9.770 -2.500 -1.827 1.00 93.25 79 GLY A O 1
ATOM 640 N N . LYS A 1 80 ? 8.265 -1.240 -0.742 1.00 95.12 80 LYS A N 1
ATOM 641 C CA . LYS A 1 80 ? 7.952 -2.220 0.297 1.00 95.12 80 LYS A CA 1
ATOM 642 C C . LYS A 1 80 ? 6.445 -2.381 0.393 1.00 95.12 80 LYS A C 1
ATOM 644 O O . LYS A 1 80 ? 5.718 -1.399 0.308 1.00 95.12 80 LYS A O 1
ATOM 649 N N . CYS A 1 81 ? 5.983 -3.610 0.556 1.00 97.56 81 CYS A N 1
ATOM 650 C CA . CYS A 1 81 ? 4.575 -3.927 0.718 1.00 97.56 81 CYS A CA 1
ATOM 651 C C . CYS A 1 81 ? 4.296 -4.569 2.076 1.00 97.56 81 CYS A C 1
ATOM 653 O O . CYS A 1 81 ? 5.129 -5.299 2.610 1.00 97.56 81 CYS A O 1
ATOM 655 N N . PHE A 1 82 ? 3.085 -4.358 2.577 1.00 97.88 82 PHE A N 1
ATOM 656 C CA . PHE A 1 82 ? 2.552 -5.021 3.763 1.00 97.88 82 PHE A CA 1
ATOM 657 C C . PHE A 1 82 ? 1.160 -5.540 3.454 1.00 97.88 82 PHE A C 1
ATOM 659 O O . PHE A 1 82 ? 0.349 -4.809 2.887 1.00 97.88 82 PHE A O 1
ATOM 666 N N . LYS A 1 83 ? 0.862 -6.793 3.810 1.00 97.88 83 LYS A N 1
ATOM 667 C CA . LYS A 1 83 ? -0.495 -7.325 3.634 1.00 97.88 83 LYS A CA 1
ATOM 668 C C . LYS A 1 83 ? -1.462 -6.512 4.488 1.00 97.88 83 LYS A C 1
ATOM 670 O O . LYS A 1 83 ? -1.147 -6.150 5.617 1.00 97.88 83 LYS A O 1
ATOM 675 N N . ALA A 1 84 ? -2.638 -6.234 3.945 1.00 98.19 84 ALA A N 1
ATOM 676 C CA . ALA A 1 84 ? -3.608 -5.375 4.595 1.00 98.19 84 ALA A CA 1
ATOM 677 C C . ALA A 1 84 ? -5.039 -5.887 4.428 1.00 98.19 84 ALA A C 1
ATOM 679 O O . ALA A 1 84 ? -5.362 -6.624 3.491 1.00 98.19 84 ALA A O 1
ATOM 680 N N . THR A 1 85 ? -5.903 -5.473 5.349 1.00 98.31 85 THR A N 1
ATOM 681 C CA . THR A 1 85 ? -7.353 -5.623 5.240 1.00 98.31 85 THR A CA 1
ATOM 682 C C . THR A 1 85 ? -7.993 -4.238 5.259 1.00 98.31 85 THR A C 1
ATOM 684 O O . THR A 1 85 ? -7.791 -3.465 6.190 1.00 98.31 85 THR A O 1
ATOM 687 N N . VAL A 1 86 ? -8.755 -3.927 4.215 1.00 98.31 86 VAL A N 1
ATOM 688 C CA . VAL A 1 86 ? -9.448 -2.653 4.012 1.00 98.31 86 VAL A CA 1
ATOM 689 C C . VAL A 1 86 ? -10.879 -2.777 4.531 1.00 98.31 86 VAL A C 1
ATOM 691 O O . VAL A 1 86 ? -11.595 -3.714 4.150 1.00 98.31 86 VAL A O 1
ATOM 694 N N . SER A 1 87 ? -11.287 -1.853 5.407 1.00 96.62 87 SER A N 1
ATOM 695 C CA . SER A 1 87 ? -12.617 -1.833 6.041 1.00 96.62 87 SER A CA 1
ATOM 696 C C . SER A 1 87 ? -13.017 -3.189 6.648 1.00 96.62 87 SER A C 1
ATOM 698 O O . SER A 1 87 ? -14.158 -3.626 6.509 1.00 96.62 87 SER A O 1
ATOM 700 N N . GLY A 1 88 ? -12.051 -3.913 7.224 1.00 96.50 88 GLY A N 1
ATOM 701 C CA . GLY A 1 88 ? -12.255 -5.221 7.858 1.00 96.50 88 GLY A CA 1
ATOM 702 C C . GLY A 1 88 ? -12.616 -6.390 6.927 1.00 96.50 88 GLY A C 1
ATOM 703 O O . GLY A 1 88 ? -12.720 -7.516 7.405 1.00 96.50 88 GLY A O 1
ATOM 704 N N . ARG A 1 89 ? -12.781 -6.174 5.612 1.00 96.88 89 ARG A N 1
ATOM 705 C CA . ARG A 1 89 ? -13.360 -7.193 4.711 1.00 96.88 89 ARG A CA 1
ATOM 706 C C . ARG A 1 89 ? -12.612 -7.449 3.403 1.00 96.88 89 ARG A C 1
ATOM 708 O O . ARG A 1 89 ? -12.644 -8.574 2.916 1.00 96.88 89 ARG A O 1
ATOM 715 N N . ILE A 1 90 ? -11.924 -6.461 2.826 1.00 98.38 90 ILE A N 1
ATOM 716 C CA . ILE A 1 90 ? -11.225 -6.646 1.541 1.00 98.38 90 ILE A CA 1
ATOM 717 C C . ILE A 1 90 ? -9.737 -6.861 1.791 1.00 98.38 90 ILE A C 1
ATOM 719 O O . ILE A 1 90 ? -9.080 -6.022 2.401 1.00 98.38 90 ILE A O 1
ATOM 723 N N . LYS A 1 91 ? -9.187 -7.971 1.295 1.00 98.38 91 LYS A N 1
ATOM 724 C CA . LYS A 1 91 ? -7.741 -8.217 1.330 1.00 98.38 91 LYS A CA 1
ATOM 725 C C . LYS A 1 91 ? -7.023 -7.373 0.281 1.00 98.38 91 LYS A C 1
ATOM 727 O O . LYS A 1 91 ? -7.504 -7.216 -0.838 1.00 98.38 91 LYS A O 1
ATOM 732 N N . GLY A 1 92 ? -5.856 -6.864 0.647 1.00 98.38 92 GLY A N 1
ATOM 733 C CA . GLY A 1 92 ? -4.988 -6.084 -0.222 1.00 98.38 92 GLY A CA 1
ATOM 734 C C . GLY A 1 92 ? -3.584 -5.971 0.358 1.00 98.38 92 GLY A C 1
ATOM 735 O O . GLY A 1 92 ? -3.167 -6.785 1.186 1.00 98.38 92 GLY A O 1
ATOM 736 N N . ALA A 1 93 ? -2.858 -4.949 -0.069 1.00 98.50 93 ALA A N 1
ATOM 737 C CA . ALA A 1 93 ? -1.569 -4.592 0.492 1.00 98.50 93 ALA A CA 1
ATOM 738 C C . ALA A 1 93 ? -1.376 -3.075 0.502 1.00 98.50 93 ALA A C 1
ATOM 740 O O . ALA A 1 93 ? -1.768 -2.393 -0.444 1.00 98.50 93 ALA A O 1
ATOM 741 N N . VAL A 1 94 ? -0.741 -2.569 1.555 1.00 97.94 94 VAL A N 1
ATOM 742 C CA . VAL A 1 94 ? -0.155 -1.227 1.568 1.00 97.94 94 VAL A CA 1
ATOM 743 C C . VAL A 1 94 ? 1.142 -1.269 0.771 1.00 97.94 94 VAL A C 1
ATOM 745 O O . VAL A 1 94 ? 1.936 -2.191 0.953 1.00 97.94 94 VAL A O 1
ATOM 748 N N . VAL A 1 95 ? 1.361 -0.273 -0.081 1.00 95.50 95 VAL A N 1
ATOM 749 C CA . VAL A 1 95 ? 2.594 -0.036 -0.832 1.00 95.50 95 VAL A CA 1
ATOM 750 C C . VAL A 1 95 ? 3.260 1.218 -0.273 1.00 95.50 95 VAL A C 1
ATOM 752 O O . VAL A 1 95 ? 2.633 2.270 -0.173 1.00 95.50 95 VAL A O 1
ATOM 755 N N . ILE A 1 96 ? 4.539 1.101 0.076 1.00 92.75 96 ILE A N 1
ATOM 756 C CA . ILE A 1 96 ? 5.404 2.203 0.499 1.00 92.75 96 ILE A CA 1
ATOM 757 C C . ILE A 1 96 ? 6.503 2.369 -0.553 1.00 92.75 96 ILE A C 1
ATOM 759 O O . ILE A 1 96 ? 7.444 1.563 -0.594 1.00 92.75 96 ILE A O 1
ATOM 763 N N . PRO A 1 97 ? 6.394 3.381 -1.429 1.00 90.81 97 PRO A N 1
ATOM 764 C CA . PRO A 1 97 ? 7.456 3.727 -2.362 1.00 90.81 97 PRO A CA 1
ATOM 765 C C . PRO A 1 97 ? 8.668 4.277 -1.603 1.00 90.81 97 PRO A C 1
ATOM 767 O O . PRO A 1 97 ? 8.533 5.180 -0.784 1.00 90.81 97 PRO A O 1
ATOM 770 N N . ARG A 1 98 ? 9.878 3.791 -1.903 1.00 89.62 98 ARG A N 1
ATOM 771 C CA . ARG A 1 98 ? 11.130 4.354 -1.360 1.00 89.62 98 ARG A CA 1
ATOM 772 C C . ARG A 1 98 ? 11.692 5.413 -2.305 1.00 89.62 98 ARG A C 1
ATOM 774 O O . ARG A 1 98 ? 12.828 5.325 -2.767 1.00 89.62 98 ARG A O 1
ATOM 781 N N . VAL A 1 99 ? 10.846 6.384 -2.634 1.00 89.00 99 VAL A N 1
ATOM 782 C CA . VAL A 1 99 ? 11.196 7.532 -3.474 1.00 89.00 99 VAL A CA 1
ATOM 783 C C . VAL A 1 99 ? 11.696 8.659 -2.562 1.00 89.00 99 VAL A C 1
ATOM 785 O O . VAL A 1 99 ? 11.092 8.889 -1.511 1.00 89.00 99 VAL A O 1
ATOM 788 N N . PRO A 1 100 ? 12.775 9.379 -2.920 1.00 89.00 100 PRO A N 1
ATOM 789 C CA . PRO A 1 100 ? 13.220 10.541 -2.160 1.00 89.00 100 PRO A CA 1
ATOM 790 C C . PRO A 1 100 ? 12.086 11.547 -1.938 1.00 89.00 100 PRO A C 1
ATOM 792 O O . PRO A 1 100 ? 11.335 11.858 -2.862 1.00 89.00 100 PRO A O 1
ATOM 795 N N . SER A 1 101 ? 11.974 12.057 -0.710 1.00 86.88 101 SER A N 1
ATOM 796 C CA . SER A 1 101 ? 10.968 13.055 -0.315 1.00 86.88 101 SER A CA 1
ATOM 797 C C . SER A 1 101 ? 9.506 12.611 -0.491 1.00 86.88 101 SER A C 1
ATOM 799 O O . SER A 1 101 ? 8.622 13.461 -0.605 1.00 86.88 101 SER A O 1
ATOM 801 N N . TYR A 1 102 ? 9.227 11.300 -0.501 1.00 86.88 102 TYR A N 1
ATOM 802 C CA . TYR A 1 102 ? 7.848 10.808 -0.512 1.00 86.88 102 TYR A CA 1
ATOM 803 C C . TYR A 1 102 ? 7.101 11.262 0.763 1.00 86.88 102 TYR A C 1
ATOM 805 O O . TYR A 1 102 ? 7.666 11.173 1.859 1.00 86.88 102 TYR A O 1
ATOM 813 N N . PRO A 1 103 ? 5.854 11.765 0.663 1.00 91.12 103 PRO A N 1
ATOM 814 C CA . PRO A 1 103 ? 5.130 12.272 1.826 1.00 91.12 103 PRO A CA 1
ATOM 815 C C . PRO A 1 103 ? 4.895 11.199 2.895 1.00 91.12 103 PRO A C 1
ATOM 817 O O . PRO A 1 103 ? 4.360 10.127 2.619 1.00 91.12 103 PRO A O 1
ATOM 820 N N . LYS A 1 104 ? 5.238 11.523 4.146 1.00 90.69 104 LYS A N 1
ATOM 821 C CA . LYS A 1 104 ? 5.116 10.620 5.307 1.00 90.69 104 LYS A CA 1
ATOM 822 C C . LYS A 1 104 ? 3.715 10.566 5.925 1.00 90.69 104 LYS A C 1
ATOM 824 O O . LYS A 1 104 ? 3.534 10.065 7.029 1.00 90.69 104 LYS A O 1
ATOM 829 N N . ASP A 1 105 ? 2.721 11.114 5.242 1.00 94.81 105 ASP A N 1
ATOM 830 C CA . ASP A 1 105 ? 1.318 11.084 5.647 1.00 94.81 105 ASP A CA 1
ATOM 831 C C . ASP A 1 105 ? 0.433 10.353 4.632 1.00 94.81 105 ASP A C 1
ATOM 833 O O . ASP A 1 105 ? -0.784 10.357 4.792 1.00 94.81 105 ASP A O 1
ATOM 837 N N . ILE A 1 106 ? 1.014 9.726 3.604 1.00 95.00 106 ILE A N 1
ATOM 838 C CA . ILE A 1 106 ? 0.278 9.031 2.546 1.00 95.00 106 ILE A CA 1
ATOM 839 C C . ILE A 1 106 ? 0.570 7.535 2.605 1.00 95.00 106 ILE A C 1
ATOM 841 O O . ILE A 1 106 ? 1.724 7.123 2.687 1.00 95.00 106 ILE A O 1
ATOM 845 N N . LEU A 1 107 ? -0.486 6.728 2.496 1.00 95.69 107 LEU A N 1
ATOM 846 C CA . LEU A 1 107 ? -0.381 5.312 2.157 1.00 95.69 107 LEU A CA 1
ATOM 847 C C . LEU A 1 107 ? -1.106 5.041 0.840 1.00 95.69 107 LEU A C 1
ATOM 849 O O . LEU A 1 107 ? -2.196 5.564 0.594 1.00 95.69 107 LEU A O 1
ATOM 853 N N . GLU A 1 108 ? -0.512 4.180 0.022 1.00 96.88 108 GLU A N 1
ATOM 854 C CA . GLU A 1 108 ? -1.133 3.643 -1.185 1.00 96.88 108 GLU A CA 1
ATOM 855 C C . GLU A 1 108 ? -1.572 2.203 -0.924 1.00 96.88 108 GLU A C 1
ATOM 857 O O . GLU A 1 108 ? -0.826 1.416 -0.344 1.00 96.88 108 GLU A O 1
ATOM 862 N N . ILE A 1 109 ? -2.782 1.839 -1.344 1.00 98.31 109 ILE A N 1
ATOM 863 C CA . ILE A 1 109 ? -3.329 0.494 -1.173 1.00 98.31 109 ILE A CA 1
ATOM 864 C C . ILE A 1 109 ? -3.620 -0.115 -2.539 1.00 98.31 109 ILE A C 1
ATOM 866 O O . ILE A 1 109 ? -4.333 0.473 -3.354 1.00 98.31 109 ILE A O 1
ATOM 870 N N . ILE A 1 110 ? -3.117 -1.327 -2.757 1.00 98.44 110 ILE A N 1
ATOM 871 C CA . ILE A 1 110 ? -3.487 -2.188 -3.883 1.00 98.44 110 ILE A CA 1
ATOM 872 C C . ILE A 1 110 ? -4.369 -3.337 -3.398 1.00 98.44 110 ILE A C 1
ATOM 874 O O . ILE A 1 110 ? -4.193 -3.865 -2.301 1.00 98.44 110 ILE A O 1
ATOM 878 N N . ALA A 1 111 ? -5.324 -3.742 -4.223 1.00 98.50 111 ALA A N 1
ATOM 879 C CA . ALA A 1 111 ? -6.269 -4.817 -3.934 1.00 98.50 111 ALA A CA 1
ATOM 880 C C . ALA A 1 111 ? -6.661 -5.511 -5.247 1.00 98.50 111 ALA A C 1
ATOM 882 O O . ALA A 1 111 ? -6.487 -4.910 -6.306 1.00 98.50 111 ALA A O 1
ATOM 883 N N . PRO A 1 112 ? -7.206 -6.740 -5.225 1.00 98.25 112 PRO A N 1
ATOM 884 C CA . PRO A 1 112 ? -7.674 -7.418 -6.438 1.00 98.25 112 PRO A CA 1
ATOM 885 C C . PRO A 1 112 ? -8.922 -6.770 -7.066 1.00 98.25 112 PRO A C 1
ATOM 887 O O . PRO A 1 112 ? -9.321 -7.142 -8.165 1.00 98.25 112 PRO A O 1
ATOM 890 N N . VAL A 1 113 ? -9.535 -5.802 -6.381 1.00 98.38 113 VAL A N 1
ATOM 891 C CA . VAL A 1 113 ? -10.747 -5.092 -6.805 1.00 98.38 113 VAL A CA 1
ATOM 892 C C . VAL A 1 113 ? -10.521 -3.582 -6.812 1.00 98.38 113 VAL A C 1
ATOM 894 O O . VAL A 1 113 ? -9.639 -3.072 -6.115 1.00 98.38 113 VAL A O 1
ATOM 897 N N . ASN A 1 114 ? -11.353 -2.850 -7.553 1.00 97.94 114 ASN A N 1
ATOM 898 C CA . ASN A 1 114 ? -11.414 -1.397 -7.444 1.00 97.94 114 ASN A CA 1
ATOM 899 C C . ASN A 1 114 ? -12.027 -1.018 -6.087 1.00 97.94 114 ASN A C 1
ATOM 901 O O . ASN A 1 114 ? -13.236 -1.138 -5.889 1.00 97.94 114 ASN A O 1
ATOM 905 N N . LEU A 1 115 ? -11.195 -0.571 -5.144 1.00 98.25 115 LEU A N 1
ATOM 906 C CA . LEU A 1 115 ? -11.637 -0.247 -3.785 1.00 98.25 115 LEU A CA 1
ATOM 907 C C . LEU A 1 115 ? -12.663 0.888 -3.749 1.00 98.25 115 LEU A C 1
ATOM 909 O O . LEU A 1 115 ? -13.576 0.828 -2.931 1.00 98.25 115 LEU A O 1
ATOM 913 N N . ARG A 1 116 ? -12.556 1.889 -4.635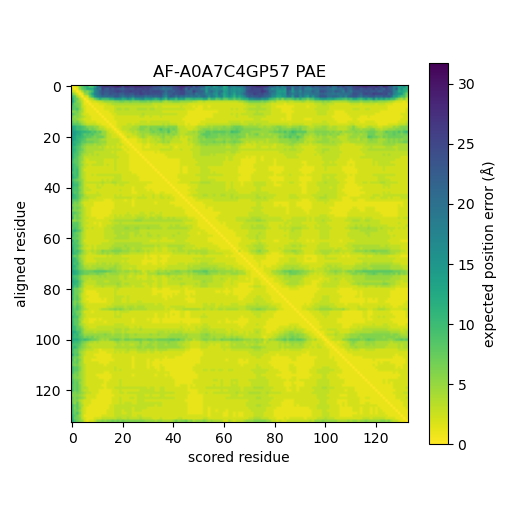 1.00 97.94 116 ARG A N 1
ATOM 914 C CA . ARG A 1 116 ? -13.520 2.998 -4.676 1.00 97.94 116 ARG A CA 1
ATOM 915 C C . ARG A 1 116 ? -14.896 2.519 -5.104 1.00 97.94 116 ARG A C 1
ATOM 917 O O . ARG A 1 116 ? -15.864 2.798 -4.414 1.00 97.94 116 ARG A O 1
ATOM 924 N N . GLU A 1 117 ? -14.972 1.753 -6.187 1.00 98.06 117 GLU A N 1
ATOM 925 C CA . GLU A 1 117 ? -16.243 1.197 -6.670 1.00 98.06 117 GLU A CA 1
ATOM 926 C C . GLU A 1 117 ? -16.829 0.190 -5.676 1.00 98.06 117 GLU A C 1
ATOM 928 O O . GLU A 1 117 ? -18.006 0.263 -5.341 1.00 98.06 117 GLU A O 1
ATOM 933 N N . THR A 1 118 ? -15.996 -0.708 -5.142 1.00 98.19 118 THR A N 1
ATOM 934 C CA . THR A 1 118 ? -16.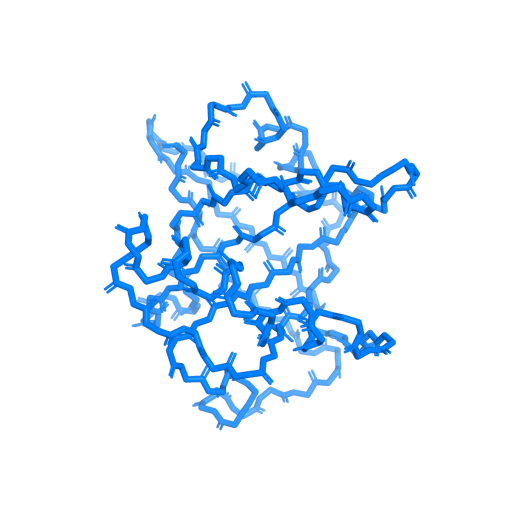443 -1.784 -4.241 1.00 98.19 118 THR A CA 1
ATOM 935 C C . THR A 1 118 ? -16.970 -1.249 -2.908 1.00 98.19 118 THR A C 1
ATOM 937 O O . THR A 1 118 ? -17.869 -1.837 -2.309 1.00 98.19 118 THR A O 1
ATOM 940 N N . LEU A 1 119 ? -16.388 -0.157 -2.406 1.00 97.75 119 LEU A N 1
ATOM 941 C CA . LEU A 1 119 ? -16.741 0.431 -1.113 1.00 97.75 119 LEU A CA 1
ATOM 942 C C . LEU A 1 119 ? -17.586 1.709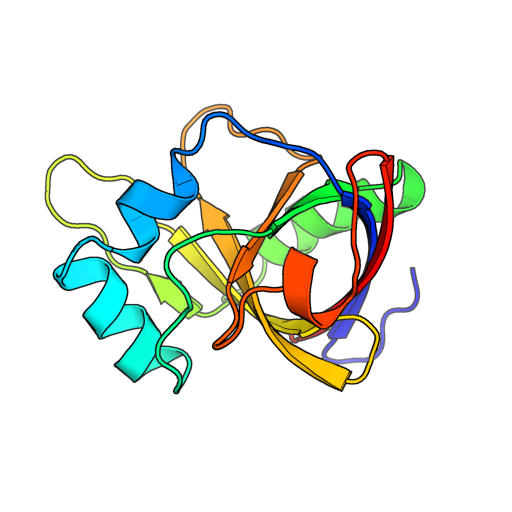 -1.241 1.00 97.75 119 LEU A C 1
ATOM 944 O O . LEU A 1 119 ? -18.005 2.242 -0.219 1.00 97.75 119 LEU A O 1
ATOM 948 N N . GLY A 1 120 ? -17.849 2.191 -2.461 1.00 98.00 120 GLY A N 1
ATOM 949 C CA . GLY A 1 120 ? -18.583 3.436 -2.711 1.00 98.00 120 GLY A CA 1
ATOM 950 C C . GLY A 1 120 ? -17.844 4.706 -2.270 1.00 98.00 120 GLY A C 1
ATOM 951 O O . GLY A 1 120 ? -18.496 5.684 -1.916 1.00 98.00 120 GLY A O 1
ATOM 952 N N . LEU A 1 121 ? -16.506 4.690 -2.267 1.00 98.25 121 LEU A N 1
ATOM 953 C CA . LEU A 1 121 ? -15.677 5.756 -1.687 1.00 98.25 121 LEU A CA 1
ATOM 954 C C . LEU A 1 121 ? -15.509 6.959 -2.615 1.00 98.25 121 LEU A C 1
ATOM 956 O O . LEU A 1 121 ? -15.245 6.827 -3.815 1.00 98.25 121 LEU A O 1
ATOM 960 N N . LYS A 1 122 ? -15.516 8.139 -2.005 1.00 98.38 122 LYS A N 1
ATOM 961 C CA . LYS A 1 122 ? -15.222 9.442 -2.601 1.00 98.38 122 LYS A CA 1
ATOM 962 C C . LYS A 1 122 ? -14.032 10.092 -1.900 1.00 98.38 122 LYS A C 1
ATOM 964 O O . LYS A 1 122 ? -13.573 9.647 -0.851 1.00 98.38 122 LYS A O 1
ATOM 969 N N . ASP A 1 123 ? -13.503 11.148 -2.508 1.00 98.62 123 ASP A N 1
ATOM 970 C CA . ASP A 1 123 ? -12.471 11.949 -1.853 1.00 98.62 123 ASP A CA 1
ATOM 971 C C . ASP A 1 123 ? -13.027 12.588 -0.578 1.00 98.62 123 ASP A C 1
ATOM 973 O O . ASP A 1 123 ? -14.137 13.115 -0.565 1.00 98.62 123 ASP A O 1
ATOM 977 N N . GLY A 1 124 ? -12.237 12.530 0.490 1.00 98.44 124 GLY A N 1
ATOM 978 C CA . GLY A 1 124 ? -12.610 12.994 1.821 1.00 98.44 124 GLY A CA 1
ATOM 979 C C . GLY A 1 124 ? -13.175 11.910 2.738 1.00 98.44 124 GLY A C 1
ATOM 980 O O . GLY A 1 124 ? -13.118 12.111 3.954 1.00 98.44 124 GLY A O 1
ATOM 981 N N . ASP A 1 125 ? -13.640 10.778 2.196 1.00 98.62 125 ASP A N 1
ATOM 982 C CA . ASP A 1 125 ? -14.177 9.674 2.997 1.00 98.62 125 ASP A CA 1
ATOM 983 C C . ASP A 1 125 ? -13.096 9.076 3.898 1.00 98.62 125 ASP A C 1
ATOM 985 O O . ASP A 1 125 ? -11.965 8.830 3.467 1.00 98.62 125 ASP A O 1
ATOM 989 N N . GLU A 1 126 ? -13.446 8.835 5.159 1.00 98.50 126 GLU A N 1
ATOM 990 C CA . GLU A 1 126 ? -12.565 8.170 6.112 1.00 98.50 126 GLU A CA 1
ATOM 991 C C . GLU A 1 126 ? -12.623 6.654 5.925 1.00 98.50 126 GLU A C 1
ATOM 993 O O . GLU A 1 126 ? -13.692 6.063 5.769 1.00 98.50 126 GLU A O 1
ATOM 998 N N . ILE A 1 127 ? -11.459 6.016 5.971 1.00 98.31 127 ILE A N 1
ATOM 999 C CA . ILE A 1 127 ? -11.335 4.571 5.857 1.00 98.31 127 ILE A CA 1
ATOM 1000 C C . ILE A 1 127 ? -10.322 4.025 6.854 1.00 98.31 127 ILE A C 1
ATOM 1002 O O . ILE A 1 127 ? -9.288 4.638 7.124 1.00 98.31 127 ILE A O 1
ATOM 1006 N N . GLU A 1 128 ? -10.629 2.841 7.375 1.00 98.19 128 GLU A N 1
ATOM 1007 C CA . GLU A 1 128 ? -9.752 2.073 8.247 1.00 98.19 128 GLU A CA 1
ATOM 1008 C C . GLU A 1 128 ? -9.025 0.975 7.466 1.00 98.19 128 GLU A C 1
ATOM 1010 O O . GLU A 1 128 ? -9.637 0.224 6.695 1.00 98.19 128 GLU A O 1
ATOM 1015 N N . ILE A 1 129 ? -7.718 0.870 7.701 1.00 98.38 129 ILE A N 1
ATOM 1016 C CA . ILE A 1 129 ? -6.847 -0.162 7.148 1.00 98.38 129 ILE A CA 1
ATOM 1017 C C . ILE A 1 129 ? -6.150 -0.883 8.300 1.00 98.38 129 ILE A C 1
ATOM 1019 O O . ILE A 1 129 ? -5.458 -0.266 9.111 1.00 98.38 129 ILE A O 1
ATOM 1023 N N . THR A 1 130 ? -6.284 -2.203 8.342 1.00 97.81 130 THR A N 1
ATOM 1024 C CA . THR A 1 130 ? -5.479 -3.066 9.210 1.00 97.81 130 THR A CA 1
ATOM 1025 C C . THR A 1 130 ? -4.270 -3.547 8.421 1.00 97.81 130 THR A C 1
ATOM 1027 O O . THR A 1 130 ? -4.439 -4.220 7.404 1.00 97.81 130 THR A O 1
ATOM 1030 N N . VAL A 1 131 ? -3.064 -3.212 8.867 1.00 97.81 131 VAL A N 1
ATOM 1031 C CA . VAL A 1 131 ? -1.800 -3.556 8.207 1.00 97.81 131 VAL A CA 1
ATOM 1032 C C . VAL A 1 131 ? -1.066 -4.601 9.043 1.00 97.81 131 VAL A C 1
ATOM 1034 O O . VAL A 1 131 ? -0.846 -4.395 10.233 1.00 97.81 131 VAL A O 1
ATOM 1037 N N . LEU A 1 132 ? -0.701 -5.717 8.418 1.00 95.50 132 LEU A N 1
ATOM 1038 C CA . LEU A 1 132 ? 0.093 -6.785 9.025 1.00 95.50 132 LEU A CA 1
ATOM 1039 C C . LEU A 1 132 ? 1.581 -6.419 8.942 1.00 95.50 132 LEU A C 1
ATOM 1041 O O . LEU A 1 132 ? 2.040 -6.080 7.849 1.00 95.50 132 LEU A O 1
ATOM 1045 N N . LEU A 1 133 ? 2.290 -6.479 10.071 1.00 92.06 133 LEU A N 1
ATOM 1046 C CA . LEU A 1 133 ? 3.711 -6.129 10.208 1.00 92.06 133 LEU A CA 1
ATOM 1047 C C . LEU A 1 133 ? 4.657 -7.257 9.768 1.00 92.06 133 LEU A C 1
ATOM 1049 O O . LEU A 1 133 ? 4.293 -8.442 9.934 1.00 92.06 133 LEU A O 1
#